Protein AF-A0A3M5N0C4-F1 (afdb_monomer_lite)

Secondary structure (DSSP, 8-state):
------------S--S-EEETTEEEEEEEEEE-TT--EEEEEEEETTS-THHHHHHHHH--

Radius of gyration: 17.29 Å; chains: 1; bounding box: 37×49×27 Å

Sequence (61 aa):
MRRREKRVPEELQDHALGRSRGGLTTKIHMRCDANGVPLCFLLSGGQASDIAYAQSLLDEA

Foldseek 3Di:
DDDDDDDDPDDDPCPQWAQDPVGIDKDWDFDADPVRHTDDIDIHHPPDDPVVCVVVRVPPD

Structure (mmCIF, N/CA/C/O backbone):
data_AF-A0A3M5N0C4-F1
#
_entry.id   AF-A0A3M5N0C4-F1
#
loop_
_atom_site.group_PDB
_atom_site.id
_atom_site.type_symbol
_atom_site.label_atom_id
_atom_site.label_alt_id
_atom_site.label_comp_id
_atom_site.label_asym_id
_atom_site.label_entity_id
_atom_site.label_seq_id
_atom_site.pdbx_PDB_ins_code
_atom_site.Cartn_x
_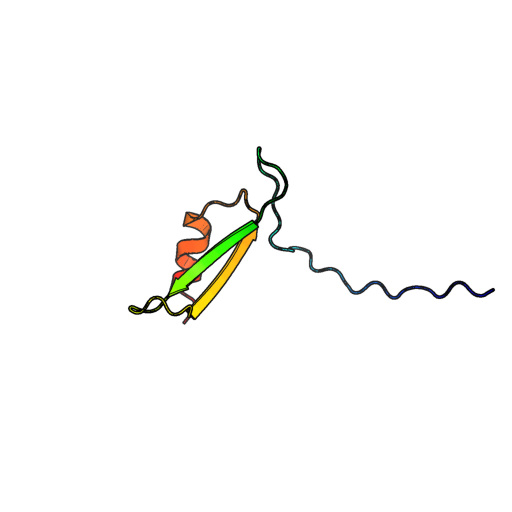atom_site.Cartn_y
_atom_site.Cartn_z
_atom_site.occupancy
_atom_site.B_iso_or_equiv
_atom_site.auth_seq_id
_atom_site.auth_comp_id
_atom_site.auth_asym_id
_atom_site.auth_atom_id
_atom_site.pdbx_PDB_model_num
ATOM 1 N N . MET A 1 1 ? 22.921 -45.143 -6.318 1.00 57.78 1 MET A N 1
ATOM 2 C CA . MET A 1 1 ? 22.334 -43.921 -5.721 1.00 57.78 1 MET A CA 1
ATOM 3 C C . MET A 1 1 ? 21.154 -43.473 -6.573 1.00 57.78 1 MET A C 1
ATOM 5 O O . MET A 1 1 ? 21.367 -43.159 -7.734 1.00 57.78 1 MET A O 1
ATOM 9 N N . ARG A 1 2 ? 19.916 -43.484 -6.056 1.00 68.44 2 ARG A N 1
ATOM 10 C CA . ARG A 1 2 ? 18.756 -42.928 -6.779 1.00 68.44 2 ARG A CA 1
ATOM 11 C C . ARG A 1 2 ? 18.636 -41.441 -6.439 1.00 68.44 2 ARG A C 1
ATOM 13 O O . ARG A 1 2 ? 18.496 -41.097 -5.268 1.00 68.44 2 ARG A O 1
ATOM 20 N N . ARG A 1 3 ? 18.730 -40.567 -7.445 1.00 70.56 3 ARG A N 1
ATOM 21 C CA . ARG A 1 3 ? 18.504 -39.123 -7.297 1.00 70.56 3 ARG A CA 1
ATOM 22 C C . ARG A 1 3 ? 17.029 -38.921 -6.961 1.00 70.56 3 ARG A C 1
ATOM 24 O O . ARG A 1 3 ? 16.166 -39.233 -7.771 1.00 70.56 3 ARG A O 1
ATOM 31 N N . ARG A 1 4 ? 16.744 -38.458 -5.745 1.00 76.56 4 ARG A N 1
ATOM 32 C CA . ARG A 1 4 ? 15.386 -38.117 -5.315 1.00 76.56 4 ARG A CA 1
ATOM 33 C C . ARG A 1 4 ? 14.944 -36.896 -6.125 1.00 76.56 4 ARG A C 1
ATOM 35 O O . ARG A 1 4 ? 15.546 -35.832 -5.982 1.00 76.56 4 ARG A O 1
ATOM 42 N N . GLU A 1 5 ? 13.952 -37.046 -6.998 1.00 71.25 5 GLU A N 1
ATOM 43 C CA . GLU A 1 5 ? 13.324 -35.901 -7.661 1.00 71.25 5 GLU A CA 1
ATOM 44 C C . GLU A 1 5 ? 12.664 -35.026 -6.594 1.00 71.25 5 GLU A C 1
ATOM 46 O O . GLU A 1 5 ? 11.802 -35.477 -5.835 1.00 71.25 5 GLU A O 1
ATOM 51 N N . LYS A 1 6 ? 13.125 -33.777 -6.484 1.00 75.31 6 LYS A N 1
ATOM 52 C CA . LYS A 1 6 ? 12.450 -32.778 -5.660 1.00 75.31 6 LYS A CA 1
ATOM 53 C C . LYS A 1 6 ? 11.166 -32.398 -6.388 1.00 75.31 6 LYS A C 1
ATOM 55 O O . LYS A 1 6 ? 11.224 -31.900 -7.507 1.00 75.31 6 LYS A O 1
ATOM 60 N N . ARG A 1 7 ? 10.023 -32.633 -5.747 1.00 70.81 7 ARG A N 1
ATOM 61 C CA . ARG A 1 7 ? 8.733 -32.099 -6.182 1.00 70.81 7 ARG A CA 1
ATOM 62 C C . ARG A 1 7 ? 8.824 -30.573 -6.060 1.00 70.81 7 ARG A C 1
ATOM 64 O O . ARG A 1 7 ? 8.940 -30.075 -4.943 1.00 70.81 7 ARG A O 1
ATOM 71 N N . VAL A 1 8 ? 8.885 -29.865 -7.186 1.00 72.00 8 VAL A N 1
ATOM 72 C CA . VAL A 1 8 ? 8.843 -28.396 -7.214 1.00 72.00 8 VAL A CA 1
ATOM 73 C C . VAL A 1 8 ? 7.368 -28.014 -7.084 1.00 72.00 8 VAL A C 1
ATOM 75 O O . VAL A 1 8 ? 6.580 -28.472 -7.912 1.00 72.00 8 VAL A O 1
ATOM 78 N N . PRO A 1 9 ? 6.954 -27.298 -6.023 1.00 75.81 9 PRO A N 1
ATOM 79 C CA . PRO A 1 9 ? 5.594 -26.779 -5.934 1.00 75.81 9 PRO A CA 1
ATOM 80 C C . PRO A 1 9 ? 5.306 -25.890 -7.146 1.00 75.81 9 PRO A C 1
ATOM 82 O O . PRO A 1 9 ? 6.216 -25.222 -7.632 1.00 75.81 9 PRO A O 1
ATOM 85 N N . GLU A 1 10 ? 4.066 -25.889 -7.629 1.00 78.50 10 GLU A N 1
ATOM 86 C CA . GLU A 1 10 ? 3.645 -24.956 -8.674 1.00 78.50 10 GLU A CA 1
ATOM 87 C C . GLU A 1 10 ? 3.838 -23.525 -8.155 1.00 78.50 10 GLU A C 1
ATOM 89 O O . GLU A 1 10 ? 3.265 -23.132 -7.138 1.00 78.50 10 GLU A O 1
ATOM 94 N N . GLU A 1 11 ? 4.759 -22.797 -8.780 1.00 75.75 11 GLU A N 1
ATOM 95 C CA . GLU A 1 11 ? 5.174 -21.469 -8.344 1.00 75.75 11 GLU A CA 1
ATOM 96 C C . GLU A 1 11 ? 4.114 -20.440 -8.756 1.00 75.75 11 GLU A C 1
ATOM 98 O O . GLU A 1 11 ? 3.699 -20.404 -9.916 1.00 75.75 11 GLU A O 1
ATOM 103 N N . LEU A 1 12 ? 3.660 -19.608 -7.810 1.00 71.50 12 LEU A N 1
ATOM 104 C CA . LEU A 1 12 ? 2.726 -18.520 -8.108 1.00 71.50 12 LEU A CA 1
ATOM 105 C C . LEU A 1 12 ? 3.366 -17.561 -9.119 1.00 71.50 12 LEU A C 1
ATOM 107 O O . LEU A 1 12 ? 4.523 -17.175 -8.969 1.00 71.50 12 LEU A O 1
ATOM 111 N N . GLN A 1 13 ? 2.610 -17.171 -10.148 1.00 70.31 13 GLN A N 1
ATOM 112 C CA . GLN A 1 13 ? 3.129 -16.322 -11.229 1.00 70.31 13 GLN A CA 1
ATOM 113 C C . GLN A 1 13 ? 3.523 -14.916 -10.754 1.00 70.31 13 GLN A C 1
ATOM 115 O O . GLN A 1 13 ? 4.391 -14.296 -11.367 1.00 70.31 13 GLN A O 1
ATOM 120 N N . ASP A 1 14 ? 2.909 -14.420 -9.676 1.00 78.50 14 ASP A N 1
ATOM 121 C CA . ASP A 1 14 ? 3.183 -13.098 -9.116 1.00 78.50 14 ASP A CA 1
ATOM 122 C C . ASP A 1 14 ? 3.517 -13.193 -7.621 1.00 78.50 14 ASP A C 1
ATOM 124 O O . ASP A 1 14 ? 2.669 -13.505 -6.786 1.00 78.50 14 ASP A O 1
ATOM 128 N N . HIS A 1 15 ? 4.778 -12.911 -7.288 1.00 87.81 15 HIS A N 1
ATOM 129 C CA . HIS A 1 15 ? 5.278 -12.828 -5.909 1.00 87.81 15 HIS A CA 1
ATOM 130 C C . HIS A 1 15 ? 5.193 -11.405 -5.337 1.00 87.81 15 HIS A C 1
ATOM 132 O O . HIS A 1 15 ? 5.831 -11.108 -4.328 1.00 87.81 15 HIS A O 1
ATOM 138 N N . ALA A 1 16 ? 4.485 -10.497 -6.018 1.00 92.88 16 ALA A N 1
ATOM 139 C CA . ALA A 1 16 ? 4.444 -9.063 -5.744 1.00 92.88 16 ALA A CA 1
ATOM 140 C C . ALA A 1 16 ? 5.834 -8.399 -5.727 1.00 92.88 16 ALA A C 1
ATOM 142 O O . ALA A 1 16 ? 6.040 -7.359 -5.097 1.00 92.88 16 ALA A O 1
ATOM 143 N N . LEU A 1 17 ? 6.802 -8.993 -6.430 1.00 93.88 17 LEU A N 1
ATOM 144 C CA . LEU A 1 17 ? 8.159 -8.479 -6.587 1.00 93.88 17 LEU A CA 1
ATOM 145 C C . LEU A 1 17 ? 8.277 -7.675 -7.877 1.00 93.88 17 LEU A C 1
ATOM 147 O O . LEU A 1 17 ? 7.672 -7.981 -8.901 1.00 93.88 17 LEU A O 1
ATOM 151 N N . GLY A 1 18 ? 9.100 -6.636 -7.835 1.00 93.62 18 GLY A N 1
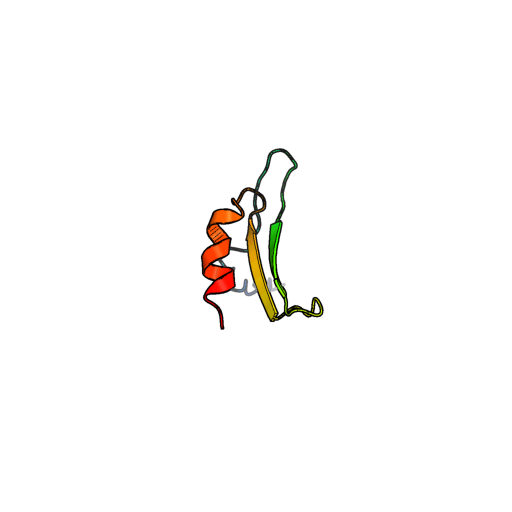ATOM 152 C CA . GLY A 1 18 ? 9.183 -5.666 -8.906 1.00 93.62 18 GLY A CA 1
ATOM 153 C C . GLY A 1 18 ? 10.581 -5.115 -9.148 1.00 93.62 18 GLY A C 1
ATOM 154 O O . GLY A 1 18 ? 11.379 -5.013 -8.225 1.00 93.62 18 GLY A O 1
ATOM 155 N N . ARG A 1 19 ? 10.909 -4.754 -10.392 1.00 94.00 19 ARG A N 1
ATOM 156 C CA . ARG A 1 19 ? 12.204 -4.160 -10.761 1.00 94.00 19 ARG A CA 1
ATOM 157 C C . ARG A 1 19 ? 12.058 -2.653 -10.954 1.00 94.00 19 ARG A C 1
ATOM 159 O O . ARG A 1 19 ? 11.351 -2.202 -11.849 1.00 94.00 19 ARG A O 1
ATOM 166 N N . SER A 1 20 ? 12.786 -1.881 -10.154 1.00 89.69 20 SER A N 1
ATOM 167 C CA . SER A 1 20 ? 12.909 -0.424 -10.268 1.00 89.69 20 SER A CA 1
ATOM 168 C C . SER A 1 20 ? 14.372 -0.014 -10.502 1.00 89.69 20 SER A C 1
ATOM 170 O O . SER A 1 20 ? 15.270 -0.859 -10.494 1.00 89.69 20 SER A O 1
ATOM 172 N N . ARG A 1 21 ? 14.651 1.291 -10.660 1.00 93.19 21 ARG A N 1
ATOM 173 C CA . ARG A 1 21 ? 16.040 1.798 -10.751 1.00 93.19 21 ARG A CA 1
ATOM 174 C C . ARG A 1 21 ? 16.867 1.493 -9.491 1.00 93.19 21 ARG A C 1
ATOM 176 O O . ARG A 1 21 ? 18.085 1.430 -9.584 1.00 93.19 21 ARG A O 1
ATOM 183 N N . GLY A 1 22 ? 16.212 1.287 -8.344 1.00 92.12 22 GLY A N 1
ATOM 184 C CA . GLY A 1 22 ? 16.844 0.908 -7.076 1.00 92.12 22 GLY A CA 1
ATOM 185 C C . GLY A 1 22 ? 17.018 -0.602 -6.876 1.00 92.12 22 GLY A C 1
ATOM 186 O O . GLY A 1 22 ? 17.471 -1.018 -5.816 1.00 92.12 22 GLY A O 1
ATOM 187 N N . GLY A 1 23 ? 16.658 -1.430 -7.862 1.00 95.75 23 GLY A N 1
ATOM 188 C CA . GLY A 1 23 ? 16.751 -2.887 -7.775 1.00 95.75 23 GLY A CA 1
ATOM 189 C C . GLY A 1 23 ? 15.400 -3.577 -7.584 1.00 95.75 23 GLY A C 1
ATOM 190 O O . GLY A 1 23 ? 14.366 -3.079 -8.033 1.00 95.75 23 GLY A O 1
ATOM 191 N N . LEU A 1 24 ? 15.437 -4.777 -6.994 1.00 96.38 24 LEU A N 1
ATOM 192 C CA . LEU A 1 24 ? 14.261 -5.618 -6.757 1.00 96.38 24 LEU A CA 1
ATOM 193 C C . LEU A 1 24 ? 13.543 -5.162 -5.478 1.00 96.38 24 LEU A C 1
ATOM 195 O O . LEU A 1 24 ? 14.138 -5.202 -4.405 1.00 96.38 24 LEU A O 1
ATOM 199 N N . THR A 1 25 ? 12.293 -4.722 -5.594 1.00 95.81 25 THR A N 1
ATOM 200 C CA . THR A 1 25 ? 11.512 -4.131 -4.500 1.00 95.81 25 THR A CA 1
ATOM 201 C C . THR A 1 25 ? 10.035 -4.538 -4.554 1.00 95.81 25 THR A C 1
ATOM 203 O O . THR A 1 25 ? 9.529 -4.989 -5.583 1.00 95.81 25 THR A O 1
ATOM 206 N N . THR A 1 26 ? 9.339 -4.338 -3.436 1.00 96.25 26 THR A N 1
ATOM 207 C CA . THR A 1 26 ? 7.900 -4.569 -3.225 1.00 96.25 26 THR A CA 1
ATOM 208 C C . THR A 1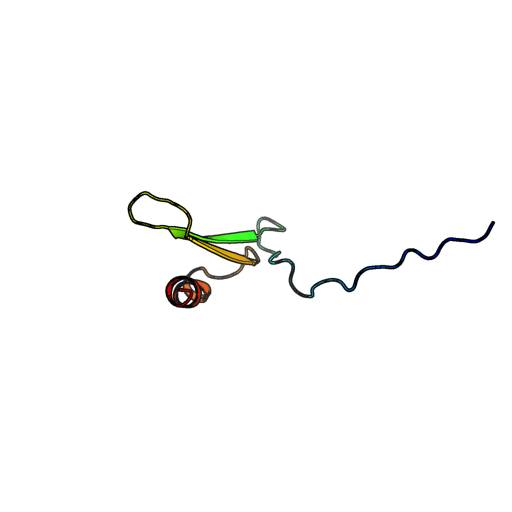 26 ? 7.291 -3.319 -2.601 1.00 96.25 26 THR A C 1
ATOM 210 O O . THR A 1 26 ? 7.988 -2.565 -1.919 1.00 96.25 26 THR A O 1
ATOM 213 N N . LYS A 1 27 ? 5.994 -3.110 -2.814 1.00 95.56 27 LYS A N 1
ATOM 214 C CA . LYS A 1 27 ? 5.173 -2.131 -2.101 1.00 95.56 27 LYS A CA 1
ATOM 215 C C . LYS A 1 27 ? 4.100 -2.836 -1.280 1.00 95.56 27 LYS A C 1
ATOM 217 O O . LYS A 1 27 ? 3.557 -3.852 -1.709 1.00 95.56 27 LYS A O 1
ATOM 222 N N . ILE A 1 28 ? 3.816 -2.262 -0.115 1.00 96.06 28 ILE A N 1
ATOM 223 C CA . ILE A 1 28 ? 2.743 -2.675 0.787 1.00 96.06 28 ILE A CA 1
ATOM 224 C C . ILE A 1 28 ? 1.734 -1.529 0.818 1.00 96.06 28 ILE A C 1
ATOM 226 O O . ILE A 1 28 ? 2.047 -0.448 1.315 1.00 96.06 28 ILE A O 1
ATOM 230 N N . HIS A 1 29 ? 0.541 -1.769 0.286 1.00 95.31 29 HIS A N 1
ATOM 231 C CA . HIS A 1 29 ? -0.602 -0.864 0.390 1.00 95.31 29 HIS A CA 1
ATOM 232 C C . HIS A 1 29 ? -1.473 -1.355 1.541 1.00 95.31 29 HIS A C 1
ATOM 234 O O . HIS A 1 29 ? -1.774 -2.544 1.616 1.00 95.31 29 HIS A O 1
ATOM 240 N N . MET A 1 30 ? -1.839 -0.473 2.464 1.00 95.69 30 MET A N 1
ATOM 241 C CA . MET A 1 30 ? -2.442 -0.860 3.739 1.00 95.69 30 MET A CA 1
ATOM 242 C C . MET A 1 30 ? -3.594 0.072 4.082 1.00 95.69 30 MET A C 1
ATOM 244 O O . MET A 1 30 ? -3.441 1.294 4.041 1.00 95.69 30 MET A O 1
ATOM 248 N N . ARG A 1 31 ? -4.733 -0.511 4.456 1.00 94.81 31 ARG A N 1
ATOM 249 C CA . ARG A 1 31 ? -5.867 0.219 5.021 1.00 94.81 31 ARG A CA 1
ATOM 250 C C . ARG A 1 31 ? -5.881 0.019 6.525 1.00 94.81 31 ARG A C 1
ATOM 252 O O . ARG A 1 31 ? -5.726 -1.109 6.996 1.00 94.81 31 ARG A O 1
ATOM 259 N N . CYS A 1 32 ? -6.127 1.096 7.259 1.00 94.88 32 CYS A N 1
ATOM 260 C CA . CYS A 1 32 ? -6.252 1.061 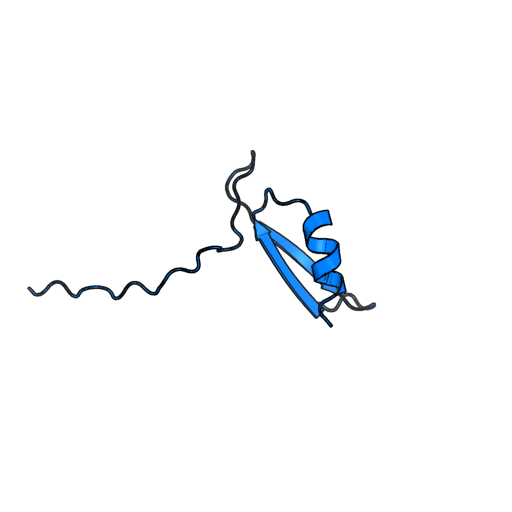8.709 1.00 94.88 32 CYS A CA 1
ATOM 261 C C . CYS A 1 32 ? -7.586 1.639 9.174 1.00 94.88 32 CYS A C 1
ATOM 263 O O . CYS A 1 32 ? -8.218 2.421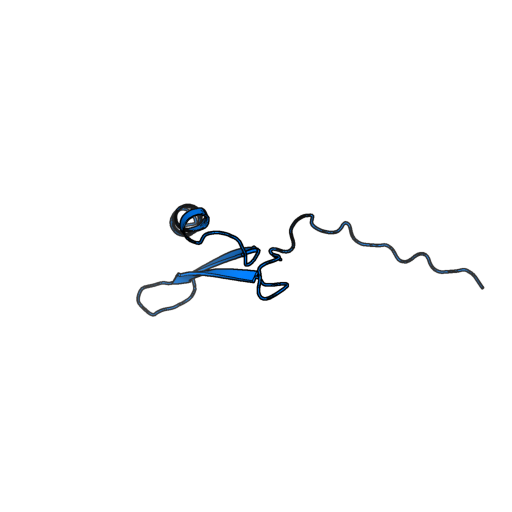 8.459 1.00 94.88 32 CYS A O 1
ATOM 265 N N . ASP A 1 33 ? -7.988 1.278 10.389 1.00 94.12 33 ASP A N 1
ATOM 266 C CA . ASP A 1 33 ? -9.034 1.996 11.112 1.00 94.12 33 ASP A CA 1
ATOM 267 C C . ASP A 1 33 ? -8.532 3.356 11.651 1.00 94.12 33 ASP A C 1
ATOM 269 O O . ASP A 1 33 ? -7.376 3.748 11.463 1.00 94.12 33 ASP A O 1
ATOM 273 N N . ALA A 1 34 ? -9.404 4.083 12.355 1.00 96.81 34 ALA A N 1
ATOM 274 C CA . ALA A 1 34 ? -9.083 5.392 12.930 1.00 96.81 34 ALA A CA 1
ATOM 275 C C . ALA A 1 34 ? -7.991 5.355 14.021 1.00 96.81 34 ALA A C 1
ATOM 277 O O . ALA A 1 34 ? -7.396 6.389 14.318 1.00 96.81 34 ALA A O 1
ATOM 278 N N . ASN A 1 35 ? -7.715 4.187 14.606 1.00 97.50 35 ASN A N 1
ATOM 279 C CA . ASN A 1 35 ? -6.665 3.985 15.604 1.00 97.50 35 ASN A CA 1
ATOM 280 C C . ASN A 1 35 ? -5.339 3.533 14.968 1.00 97.50 35 ASN A C 1
ATOM 282 O O . ASN A 1 35 ? -4.365 3.293 15.681 1.00 97.50 35 ASN A O 1
ATOM 286 N N . GLY A 1 36 ? -5.291 3.399 13.638 1.00 95.94 36 GLY A N 1
ATOM 287 C CA . GLY A 1 36 ? -4.129 2.892 12.916 1.00 95.94 36 GLY A CA 1
ATOM 288 C C . GLY A 1 36 ? -4.016 1.366 12.919 1.00 95.94 36 GLY A C 1
ATOM 289 O O . GLY A 1 36 ? -2.963 0.849 12.548 1.00 95.94 36 GLY A O 1
ATOM 290 N N . VAL A 1 37 ? -5.066 0.634 13.309 1.00 96.88 37 VAL A N 1
ATOM 291 C CA . VAL A 1 37 ? -5.073 -0.833 13.277 1.00 96.88 37 VAL A CA 1
ATOM 292 C C . VAL A 1 37 ? -5.186 -1.305 11.822 1.00 96.88 37 VAL A C 1
ATOM 294 O O . VAL A 1 37 ? -6.149 -0.928 11.151 1.00 96.88 37 VAL A O 1
ATOM 297 N N . PRO A 1 38 ? -4.244 -2.130 11.322 1.00 94.69 38 PRO A N 1
ATOM 298 C CA . PRO A 1 38 ? -4.329 -2.724 9.991 1.00 94.69 38 PRO A CA 1
ATOM 299 C C . PRO A 1 38 ? -5.608 -3.536 9.801 1.00 94.69 38 PRO A C 1
ATOM 301 O O . PRO A 1 38 ? -5.892 -4.424 10.603 1.00 94.69 38 PRO A O 1
ATOM 304 N N . LEU A 1 39 ? -6.328 -3.286 8.709 1.00 93.31 39 LEU A N 1
ATOM 305 C CA . LEU A 1 39 ? -7.515 -4.051 8.318 1.00 93.31 39 LEU A CA 1
ATOM 306 C C . LEU A 1 39 ? -7.223 -4.983 7.139 1.00 93.31 39 LEU A C 1
ATOM 308 O O . LEU A 1 39 ? -7.634 -6.139 7.152 1.00 93.31 39 LEU A O 1
ATOM 312 N N . CYS A 1 40 ? -6.482 -4.498 6.141 1.00 93.88 40 CYS A N 1
ATOM 313 C CA . CYS A 1 40 ? -6.088 -5.287 4.978 1.00 93.88 40 CYS A CA 1
ATOM 314 C C . CYS A 1 40 ? -4.758 -4.806 4.388 1.00 93.88 40 CYS A C 1
ATOM 316 O O . CYS A 1 40 ? -4.305 -3.681 4.637 1.00 93.88 40 CYS A O 1
ATOM 318 N N . PHE A 1 41 ? -4.144 -5.687 3.598 1.00 93.94 41 PHE A N 1
ATOM 319 C CA . PHE A 1 41 ? -2.896 -5.439 2.892 1.00 93.94 41 PHE A CA 1
ATOM 320 C C . PHE A 1 41 ? -3.017 -5.900 1.445 1.00 93.94 41 PHE A C 1
ATOM 322 O O . PHE A 1 41 ? -3.416 -7.034 1.189 1.00 93.94 41 PHE A O 1
ATOM 329 N N . LEU A 1 42 ? -2.576 -5.056 0.518 1.00 94.62 42 LEU A N 1
ATOM 330 C CA . LEU A 1 42 ? -2.348 -5.417 -0.874 1.00 94.62 42 LEU A CA 1
ATOM 331 C C . LEU A 1 42 ? -0.860 -5.276 -1.177 1.00 94.62 42 LEU A C 1
ATOM 333 O O . LEU A 1 42 ? -0.227 -4.280 -0.819 1.00 94.62 42 LEU A O 1
ATOM 337 N N . LEU A 1 43 ? -0.295 -6.282 -1.835 1.00 94.50 43 LEU A N 1
ATOM 338 C CA . LEU A 1 43 ? 1.106 -6.282 -2.234 1.00 94.50 43 LEU A CA 1
ATOM 339 C C . LEU A 1 43 ? 1.216 -6.041 -3.732 1.00 94.50 43 LEU A C 1
ATOM 341 O O . LEU A 1 43 ? 0.430 -6.564 -4.518 1.00 94.50 43 LEU A O 1
ATOM 345 N N . SER A 1 44 ? 2.224 -5.273 -4.128 1.00 94.56 44 SER A N 1
ATOM 346 C CA . SER A 1 44 ? 2.548 -5.077 -5.537 1.00 94.56 44 SER A CA 1
ATOM 347 C C . SER A 1 44 ? 4.049 -5.015 -5.760 1.00 94.56 44 SER A C 1
ATOM 349 O O . SER A 1 44 ? 4.808 -4.631 -4.866 1.00 94.56 44 SER A O 1
ATOM 351 N N . GLY A 1 45 ? 4.479 -5.270 -6.997 1.00 95.69 45 GLY A N 1
ATOM 352 C CA . GLY A 1 45 ? 5.851 -4.980 -7.404 1.00 95.69 45 GLY A CA 1
ATOM 353 C C . GLY A 1 45 ? 6.221 -3.518 -7.132 1.00 95.69 45 GLY A C 1
ATOM 354 O O . GLY A 1 45 ? 5.394 -2.614 -7.264 1.00 95.69 45 GLY A O 1
ATOM 355 N N . GLY A 1 46 ? 7.472 -3.265 -6.748 1.00 95.88 46 GLY A N 1
ATOM 356 C CA . GLY A 1 46 ? 7.893 -1.940 -6.295 1.00 95.88 46 GLY A CA 1
ATOM 357 C C . GLY A 1 46 ? 7.842 -0.829 -7.352 1.00 95.88 46 GLY A C 1
ATOM 358 O O . GLY A 1 46 ? 7.765 0.343 -6.994 1.00 95.88 46 GLY A O 1
ATOM 359 N N . GLN A 1 47 ? 7.837 -1.166 -8.645 1.00 95.44 47 GLN A N 1
ATOM 360 C CA . GLN A 1 47 ? 7.615 -0.202 -9.734 1.00 95.44 47 GLN A CA 1
ATOM 361 C C . GLN A 1 47 ? 6.151 0.219 -9.907 1.00 95.44 47 GLN A C 1
ATOM 363 O O . GLN A 1 47 ? 5.877 1.129 -10.686 1.00 95.44 47 GLN A O 1
ATOM 368 N N . ALA A 1 48 ? 5.208 -0.473 -9.265 1.00 94.75 48 ALA A N 1
ATOM 369 C CA . ALA A 1 48 ? 3.791 -0.225 -9.475 1.00 94.75 48 ALA A CA 1
ATOM 370 C C . ALA A 1 48 ? 3.369 1.136 -8.896 1.00 94.75 48 ALA A C 1
ATOM 372 O O . ALA A 1 48 ? 3.933 1.611 -7.909 1.00 94.75 48 ALA A O 1
ATOM 373 N N . SER A 1 49 ? 2.386 1.779 -9.526 1.00 95.25 49 SER A N 1
ATOM 374 C CA . SER A 1 49 ? 1.848 3.067 -9.074 1.00 95.25 49 SER A CA 1
ATOM 375 C C . SER A 1 49 ? 0.854 2.873 -7.930 1.00 95.25 49 SER A C 1
ATOM 377 O O . SER A 1 49 ? 0.019 1.978 -8.007 1.00 95.25 49 SER A O 1
ATOM 379 N N . ASP A 1 50 ? 0.892 3.732 -6.910 1.00 94.88 50 ASP A N 1
ATOM 380 C CA . ASP A 1 50 ? 0.034 3.587 -5.723 1.00 94.88 50 ASP A CA 1
ATOM 381 C C . ASP A 1 50 ? -1.445 3.850 -6.048 1.00 94.88 50 ASP A C 1
ATOM 383 O O . ASP A 1 50 ? -2.332 3.163 -5.546 1.00 94.88 50 ASP A O 1
ATOM 387 N N . ILE A 1 51 ? -1.724 4.769 -6.982 1.00 95.94 51 ILE A N 1
ATOM 388 C CA . ILE A 1 51 ? -3.100 5.073 -7.413 1.00 95.94 51 ILE A CA 1
ATOM 389 C C . ILE A 1 51 ? -3.796 3.865 -8.052 1.00 95.94 51 ILE A C 1
ATOM 391 O O . ILE A 1 51 ? -5.015 3.755 -7.983 1.00 95.94 51 ILE A O 1
ATOM 395 N N . ALA A 1 52 ? -3.031 2.940 -8.642 1.00 95.19 52 ALA A N 1
ATOM 396 C CA . ALA A 1 52 ? -3.585 1.741 -9.265 1.00 95.19 52 ALA A CA 1
ATOM 397 C C . ALA A 1 52 ? -4.167 0.755 -8.237 1.00 95.19 52 ALA A C 1
ATOM 399 O O . ALA A 1 52 ? -5.002 -0.063 -8.604 1.00 95.19 52 ALA A O 1
ATOM 400 N N . TYR A 1 53 ? -3.750 0.845 -6.968 1.00 94.62 53 TYR A N 1
ATOM 401 C CA . TYR A 1 53 ? -4.200 -0.033 -5.881 1.00 94.62 53 TYR A CA 1
ATOM 402 C C . TYR A 1 53 ? -5.145 0.670 -4.904 1.00 94.62 53 TYR A C 1
ATOM 404 O O . TYR A 1 53 ? -5.757 0.007 -4.072 1.00 94.62 53 TYR A O 1
ATOM 412 N N . ALA A 1 54 ? -5.299 1.994 -5.011 1.00 93.38 54 ALA A N 1
ATOM 413 C CA . ALA A 1 54 ? -6.118 2.782 -4.095 1.00 93.38 54 ALA A CA 1
ATOM 414 C C . ALA A 1 54 ? -7.586 2.330 -4.084 1.00 93.38 54 ALA A C 1
ATOM 416 O O . ALA A 1 54 ? -8.151 2.139 -3.013 1.00 93.38 54 ALA A O 1
ATOM 417 N N . GLN A 1 55 ? -8.187 2.120 -5.259 1.00 94.44 55 GLN A N 1
ATOM 418 C CA . GLN A 1 55 ? -9.589 1.708 -5.357 1.00 94.44 55 GLN A CA 1
ATOM 419 C C . GLN A 1 55 ? -9.801 0.299 -4.784 1.00 94.44 55 GLN A C 1
ATOM 421 O O . GLN A 1 55 ? -10.650 0.116 -3.919 1.00 94.44 55 GLN A O 1
ATOM 426 N N . SER A 1 56 ? -8.958 -0.665 -5.171 1.00 93.06 56 SER A N 1
ATOM 427 C CA . SER A 1 56 ? -9.011 -2.033 -4.640 1.00 93.06 56 SER A CA 1
ATOM 428 C C . SER A 1 56 ? -8.869 -2.073 -3.117 1.00 93.06 56 SER A C 1
ATOM 430 O O . SER A 1 56 ? -9.558 -2.833 -2.449 1.00 93.06 56 SER A O 1
ATOM 432 N N . LEU A 1 57 ? -8.010 -1.219 -2.552 1.00 92.69 57 LEU A N 1
ATOM 433 C CA . LEU A 1 57 ? -7.795 -1.127 -1.109 1.00 92.69 57 LEU A CA 1
ATOM 434 C C 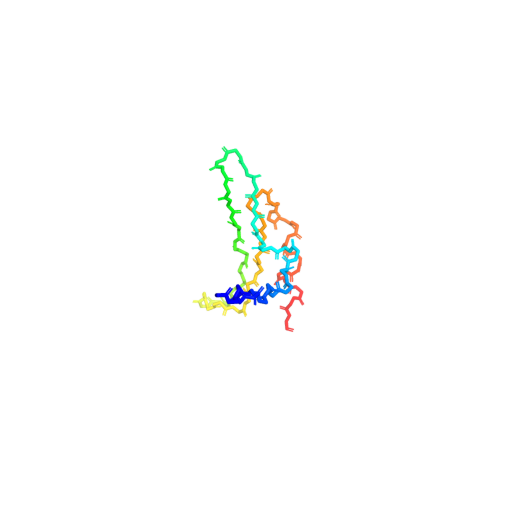. LEU A 1 57 ? -9.024 -0.587 -0.349 1.00 92.69 57 LEU A C 1
ATOM 436 O O . LEU A 1 57 ? -9.220 -0.907 0.825 1.00 92.69 57 LEU A O 1
ATOM 440 N N . LEU A 1 58 ? -9.835 0.255 -0.996 1.00 90.50 58 LEU A N 1
ATOM 441 C CA . LEU A 1 58 ? -11.064 0.810 -0.422 1.00 90.50 58 LEU A CA 1
ATOM 442 C C . LEU A 1 58 ? -12.266 -0.128 -0.595 1.00 90.50 58 LEU A C 1
ATOM 444 O O . LEU A 1 58 ? -13.120 -0.163 0.290 1.00 90.50 58 LEU A O 1
ATOM 448 N N . ASP A 1 59 ? -12.309 -0.879 -1.698 1.00 87.81 59 ASP A N 1
ATOM 449 C CA . ASP A 1 59 ? -13.427 -1.759 -2.055 1.00 87.81 59 ASP A CA 1
ATOM 450 C C . ASP A 1 59 ? -13.418 -3.100 -1.299 1.00 87.81 59 ASP A C 1
ATOM 452 O O . ASP A 1 59 ? -14.469 -3.723 -1.156 1.00 87.81 59 ASP A O 1
ATOM 456 N N . GLU A 1 60 ? -12.269 -3.546 -0.778 1.00 67.06 60 GLU A N 1
ATOM 457 C CA . GLU A 1 60 ? -12.219 -4.699 0.128 1.00 67.06 60 GLU A CA 1
ATOM 458 C C . GLU A 1 60 ? -12.791 -4.326 1.512 1.00 67.06 60 GLU A C 1
ATOM 460 O O . GLU A 1 60 ? -12.162 -3.602 2.292 1.00 67.06 60 GLU A O 1
ATOM 465 N N . ALA A 1 61 ? -14.008 -4.803 1.802 1.00 54.78 61 ALA A N 1
ATOM 466 C CA . ALA A 1 61 ? -14.711 -4.713 3.086 1.00 54.78 61 ALA A CA 1
ATOM 467 C C . ALA A 1 61 ? -15.188 -6.096 3.548 1.00 54.78 61 ALA A C 1
ATOM 469 O O . ALA A 1 61 ? -15.702 -6.858 2.698 1.00 54.78 61 ALA A O 1
#

Organism: NCBI:txid103985

pLDDT: mean 88.18, std 10.95, range [54.78, 97.5]